Protein AF-A0A7C1N6D2-F1 (afdb_monomer)

Radius of gyration: 21.35 Å; Cα contacts (8 Å, |Δi|>4): 144; chains: 1; bounding box: 53×30×57 Å

Secondary structure (DSSP, 8-state):
--HHHHHHHHHHHHHHHHHHHHHHHHHHHHHHHHHHHHHHHHTT--HHHHHHHHHHHHHHT-HHHHHHHHHHHHHHHHHHHHHHHHHHHHHHHHTT----EEEEE-PPPTTS---TTGGGGTT-EEEHHHHHHH--TTTT-STTGGG---EEEETTS-SSS---HHHHHHHS--

Sequence (174 aa):
MSLSLNIEESLEGLEFFIDDVLLAEAAAAVALIEKEIAIMRAAGMSDEAIQTVLQADFDSKGRIFGQIENATKAQVSGLIAAAAAAASEQVYLDAGITSDLRRWWTVTLGSGITCPDCPSRDGQIRTLLEWQNIGKPRSGWSVCGPHDYCQLIPVEVPHDGLVNVSEILKTVGD

Solvent-accessible surface area (backbone atoms only — not comparable to full-atom values): 9966 Å² total; per-residue (Å²): 136,61,73,69,61,55,50,52,55,53,47,53,53,47,52,58,50,50,53,55,51,52,52,53,49,52,54,51,45,49,55,50,51,53,51,52,52,51,52,43,44,73,73,68,49,52,70,70,57,46,50,52,50,52,50,52,23,51,79,66,46,31,78,65,44,32,47,47,52,50,53,53,50,52,50,55,52,50,51,54,51,51,51,51,51,54,54,49,48,51,55,35,48,76,69,68,50,76,74,57,43,26,22,30,42,59,46,66,44,100,85,72,53,54,54,87,65,40,67,84,45,46,70,43,72,40,43,54,67,56,34,63,74,75,43,39,68,43,67,54,64,46,98,48,22,77,68,33,68,41,42,74,41,48,69,89,52,85,92,82,72,81,87,45,75,78,57,61,67,64,76,75,72,123

Structure (mmCIF, N/CA/C/O backbone):
data_AF-A0A7C1N6D2-F1
#
_entry.id   AF-A0A7C1N6D2-F1
#
loop_
_atom_site.group_PDB
_atom_site.id
_atom_site.type_symbol
_atom_site.label_atom_id
_atom_site.label_alt_id
_atom_site.label_comp_id
_atom_site.label_asym_id
_atom_site.label_entity_id
_atom_site.label_seq_id
_atom_site.pdbx_PDB_ins_code
_atom_site.Cartn_x
_atom_site.Cartn_y
_atom_site.Cartn_z
_atom_site.occupancy
_atom_site.B_iso_or_equiv
_atom_site.auth_seq_id
_atom_site.auth_comp_id
_atom_site.auth_asym_id
_atom_site.auth_atom_id
_atom_site.pdbx_PDB_model_num
ATOM 1 N N . MET A 1 1 ? 30.989 -11.400 -8.383 1.00 33.81 1 MET A N 1
ATOM 2 C CA . MET A 1 1 ? 31.215 -11.133 -6.944 1.00 33.81 1 MET A CA 1
ATOM 3 C C . MET A 1 1 ? 30.495 -9.860 -6.461 1.00 33.81 1 MET A C 1
ATOM 5 O O . MET A 1 1 ? 30.683 -9.498 -5.313 1.00 33.81 1 MET A O 1
ATOM 9 N N . SER A 1 2 ? 29.648 -9.209 -7.281 1.00 40.56 2 SER A N 1
ATOM 10 C CA . SER A 1 2 ? 28.865 -8.016 -6.893 1.00 40.56 2 SER A CA 1
ATOM 11 C C . SER A 1 2 ? 27.381 -8.287 -6.599 1.00 40.56 2 SER A C 1
ATOM 13 O O . SER A 1 2 ? 26.761 -7.487 -5.914 1.00 40.56 2 SER A O 1
ATOM 15 N N . LEU A 1 3 ? 26.809 -9.409 -7.062 1.00 35.50 3 LEU A N 1
ATOM 16 C CA . LEU A 1 3 ? 25.383 -9.715 -6.853 1.00 35.50 3 LEU A CA 1
ATOM 17 C C . LEU A 1 3 ? 25.015 -9.927 -5.374 1.00 35.50 3 LEU A C 1
ATOM 19 O O . LEU A 1 3 ? 23.941 -9.530 -4.944 1.00 35.50 3 LEU A O 1
ATOM 23 N N . SER A 1 4 ? 25.903 -10.547 -4.593 1.00 34.91 4 SER A N 1
ATOM 24 C CA . SER A 1 4 ? 25.666 -10.824 -3.170 1.00 34.91 4 SER A CA 1
ATOM 25 C C . SER A 1 4 ? 25.722 -9.565 -2.301 1.00 34.91 4 SER A C 1
ATOM 27 O O . SER A 1 4 ? 24.958 -9.463 -1.353 1.00 34.91 4 SER A O 1
ATOM 29 N N . LEU A 1 5 ? 26.569 -8.594 -2.667 1.00 38.59 5 LEU A N 1
ATOM 30 C CA . LEU A 1 5 ? 26.747 -7.336 -1.929 1.00 38.59 5 LEU A CA 1
ATOM 31 C C . LEU A 1 5 ? 25.529 -6.402 -2.050 1.00 38.59 5 LEU A C 1
ATOM 33 O O . LEU A 1 5 ? 25.164 -5.762 -1.073 1.00 38.59 5 LEU A O 1
ATOM 37 N N . ASN A 1 6 ? 24.849 -6.378 -3.203 1.00 54.06 6 ASN A N 1
ATOM 38 C CA . ASN A 1 6 ? 23.678 -5.511 -3.411 1.00 54.06 6 ASN A CA 1
ATOM 39 C C . ASN A 1 6 ? 22.374 -6.081 -2.821 1.00 54.06 6 ASN A C 1
ATOM 41 O O . ASN A 1 6 ? 21.463 -5.322 -2.491 1.00 54.06 6 ASN A O 1
ATOM 45 N N . ILE A 1 7 ? 22.255 -7.410 -2.705 1.00 51.22 7 ILE A N 1
ATOM 46 C CA . ILE A 1 7 ? 21.071 -8.055 -2.111 1.00 51.22 7 ILE A CA 1
ATOM 47 C C . ILE A 1 7 ? 21.061 -7.857 -0.593 1.00 51.22 7 ILE A C 1
ATOM 49 O O . ILE A 1 7 ? 19.999 -7.588 -0.040 1.00 51.22 7 ILE A O 1
ATOM 53 N N . GLU A 1 8 ? 22.2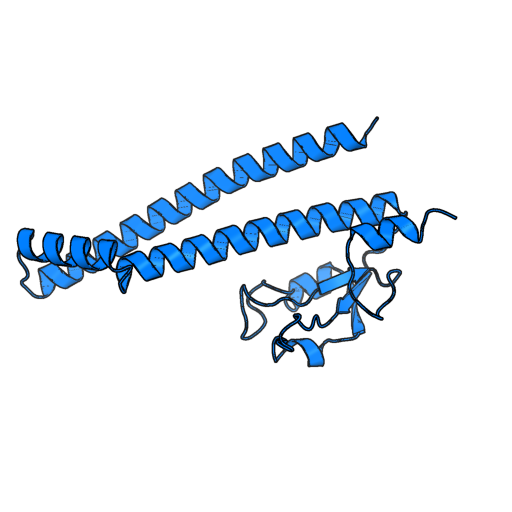22 -7.939 0.064 1.00 55.16 8 GLU A N 1
ATOM 54 C CA . GLU A 1 8 ? 22.357 -7.645 1.498 1.00 55.16 8 GLU A CA 1
ATOM 55 C C . GLU A 1 8 ? 22.010 -6.180 1.804 1.00 55.16 8 GLU A C 1
ATOM 57 O O . GLU A 1 8 ? 21.177 -5.933 2.668 1.00 55.16 8 GLU A O 1
ATOM 62 N N . GLU A 1 9 ? 22.514 -5.217 1.024 1.00 59.62 9 GLU A N 1
ATOM 63 C CA . GLU A 1 9 ? 22.181 -3.789 1.193 1.00 59.62 9 GLU A CA 1
ATOM 64 C C . GLU A 1 9 ? 20.686 -3.497 0.936 1.00 59.62 9 GLU A C 1
ATOM 66 O O . GLU A 1 9 ? 20.057 -2.700 1.634 1.00 59.62 9 GLU A O 1
ATOM 71 N N . SER A 1 10 ? 20.074 -4.198 -0.027 1.00 57.75 10 SER A N 1
ATOM 72 C CA . SER A 1 10 ? 18.632 -4.096 -0.305 1.00 57.75 10 SER A CA 1
ATOM 73 C C . SER A 1 10 ? 17.767 -4.746 0.782 1.00 57.75 10 SER A C 1
ATOM 75 O O . SER A 1 10 ? 16.654 -4.283 1.031 1.00 57.75 10 SER A O 1
ATOM 77 N N . LEU A 1 11 ? 18.254 -5.815 1.420 1.00 62.34 11 LEU A N 1
ATOM 78 C CA . LEU A 1 11 ? 17.593 -6.484 2.542 1.00 62.34 11 LEU A CA 1
ATOM 79 C C . LEU A 1 11 ? 17.672 -5.643 3.813 1.00 62.34 11 LEU A C 1
ATOM 81 O O . LEU A 1 11 ? 16.645 -5.448 4.451 1.00 62.34 11 LEU A O 1
ATOM 85 N N . GLU A 1 12 ? 18.837 -5.081 4.135 1.00 64.19 12 GLU A N 1
ATOM 86 C CA . GLU A 1 12 ? 18.996 -4.165 5.272 1.00 64.19 12 GLU A CA 1
ATOM 87 C C . GLU A 1 12 ? 18.142 -2.900 5.093 1.00 64.19 12 GLU A C 1
ATOM 89 O O . GLU A 1 12 ? 17.469 -2.455 6.026 1.00 64.19 12 GLU A O 1
ATOM 94 N N . GLY A 1 13 ? 18.087 -2.353 3.873 1.00 62.41 13 GLY A N 1
ATOM 95 C CA . GLY A 1 13 ? 17.197 -1.240 3.545 1.00 62.41 13 GLY A CA 1
ATOM 96 C C . GLY A 1 13 ? 15.714 -1.599 3.685 1.00 62.41 13 GLY A C 1
ATOM 97 O O . GLY A 1 13 ? 14.919 -0.772 4.132 1.00 62.41 13 GLY A O 1
ATOM 98 N N . LEU A 1 14 ? 15.336 -2.834 3.345 1.00 65.81 14 LEU A N 1
ATOM 99 C CA . LEU A 1 14 ? 13.973 -3.330 3.516 1.00 65.81 14 LEU A CA 1
ATOM 100 C C . LEU A 1 14 ? 13.629 -3.550 4.994 1.00 65.81 14 LEU A C 1
ATOM 102 O O . LEU A 1 14 ? 12.537 -3.172 5.402 1.00 65.81 14 LEU A O 1
ATOM 106 N N . GLU A 1 15 ? 14.536 -4.114 5.794 1.00 68.19 15 GLU A N 1
ATOM 107 C CA . GLU A 1 15 ? 14.352 -4.307 7.239 1.00 68.19 15 GLU A CA 1
ATOM 108 C C . GLU A 1 15 ? 14.169 -2.969 7.959 1.00 68.19 15 GLU A C 1
ATOM 110 O O . GLU A 1 15 ? 13.175 -2.779 8.660 1.00 68.19 15 GLU A O 1
ATOM 115 N N . PHE A 1 16 ? 15.054 -2.002 7.702 1.00 67.62 16 PHE A N 1
ATOM 116 C CA . PHE A 1 16 ? 14.939 -0.655 8.263 1.00 67.62 16 PHE A CA 1
ATOM 117 C C . PHE A 1 16 ? 13.603 0.011 7.897 1.00 67.62 16 PHE A C 1
ATOM 119 O O . PHE A 1 16 ? 12.962 0.657 8.726 1.00 67.62 16 PHE A O 1
ATOM 126 N N . PHE A 1 17 ? 13.160 -0.163 6.651 1.00 67.25 17 PHE A N 1
ATOM 127 C CA . PHE A 1 17 ? 11.915 0.428 6.174 1.00 67.25 17 PHE A CA 1
ATOM 128 C C . PHE A 1 17 ? 10.669 -0.300 6.702 1.00 67.25 17 PHE A C 1
ATOM 130 O O . PHE A 1 17 ? 9.645 0.339 6.939 1.00 67.25 17 PHE A O 1
ATOM 137 N N . ILE A 1 18 ? 10.739 -1.616 6.927 1.00 74.19 18 ILE A N 1
ATOM 138 C CA . ILE A 1 18 ? 9.676 -2.384 7.591 1.00 74.19 18 ILE A CA 1
ATOM 139 C C . ILE A 1 18 ? 9.477 -1.873 9.020 1.00 74.19 18 ILE A C 1
ATOM 141 O O . ILE A 1 18 ? 8.335 -1.646 9.416 1.00 74.19 18 ILE A O 1
ATOM 145 N N . ASP A 1 19 ? 10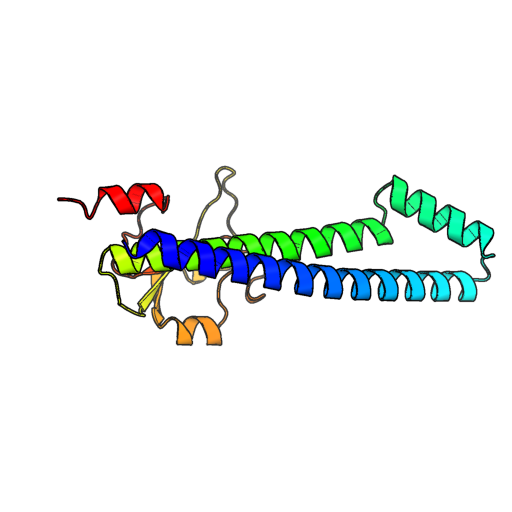.558 -1.650 9.767 1.00 79.31 19 ASP A N 1
ATOM 146 C CA . ASP A 1 19 ? 10.473 -1.181 11.152 1.00 79.31 19 ASP A CA 1
ATOM 147 C C . ASP A 1 19 ? 9.827 0.208 11.255 1.00 79.31 19 ASP A C 1
ATOM 149 O O . ASP A 1 19 ? 8.912 0.403 12.058 1.00 79.31 19 ASP A O 1
ATOM 153 N N . ASP A 1 20 ? 10.234 1.160 10.410 1.00 76.75 20 ASP A N 1
ATOM 154 C CA . ASP A 1 20 ? 9.662 2.516 10.403 1.00 76.75 20 ASP A CA 1
ATOM 155 C C . ASP A 1 20 ? 8.168 2.508 10.032 1.00 76.75 20 ASP A C 1
ATOM 157 O O . ASP A 1 20 ? 7.341 3.162 10.675 1.00 76.75 20 ASP A O 1
ATOM 161 N N . VAL A 1 21 ? 7.793 1.689 9.046 1.00 72.44 21 VAL A N 1
ATOM 162 C CA . VAL A 1 21 ? 6.397 1.524 8.619 1.00 72.44 21 VAL A CA 1
ATOM 163 C C . VAL A 1 21 ? 5.546 0.891 9.719 1.00 72.44 21 VAL A C 1
ATOM 165 O O . VAL A 1 21 ? 4.452 1.378 10.003 1.00 72.44 21 VAL A O 1
ATOM 168 N N . LEU A 1 22 ? 6.042 -0.156 10.383 1.00 80.19 22 LEU A N 1
ATOM 169 C CA . LEU A 1 22 ? 5.326 -0.794 11.489 1.00 80.19 22 LEU A CA 1
ATOM 170 C C . LEU A 1 22 ? 5.168 0.148 12.688 1.00 80.19 22 LEU A C 1
ATOM 172 O O . LEU A 1 22 ? 4.112 0.152 13.323 1.00 80.19 22 LEU A O 1
ATOM 176 N N . LEU A 1 23 ? 6.176 0.972 12.984 1.00 83.88 23 LEU A N 1
ATOM 177 C CA . LEU A 1 23 ? 6.094 1.988 14.035 1.00 83.88 23 LEU A CA 1
ATOM 178 C C . LEU A 1 23 ? 5.056 3.068 13.704 1.00 83.88 23 LEU A C 1
ATOM 180 O O . LEU A 1 23 ? 4.243 3.423 14.562 1.00 83.88 23 LEU A O 1
ATOM 184 N N . ALA A 1 24 ? 5.046 3.564 12.465 1.00 81.62 24 ALA A N 1
ATOM 185 C CA . ALA A 1 24 ? 4.059 4.537 12.008 1.00 81.62 24 ALA A CA 1
ATOM 186 C C . ALA A 1 24 ? 2.631 3.969 12.066 1.00 81.62 24 ALA A C 1
ATOM 188 O O . ALA A 1 24 ? 1.707 4.648 12.522 1.00 81.62 24 ALA A O 1
ATOM 189 N N . GLU A 1 25 ? 2.453 2.708 11.671 1.00 82.69 25 GLU A N 1
ATOM 190 C CA . GLU A 1 25 ? 1.158 2.034 11.715 1.00 82.69 25 GLU A CA 1
ATOM 191 C C . GLU A 1 25 ? 0.692 1.776 13.151 1.00 82.69 25 GLU A C 1
ATOM 193 O O . GLU A 1 25 ? -0.479 1.986 13.466 1.00 82.69 25 GLU A O 1
ATOM 198 N N . ALA A 1 26 ? 1.600 1.411 14.060 1.00 87.12 26 ALA A N 1
ATOM 199 C CA . ALA A 1 26 ? 1.280 1.292 15.479 1.00 87.12 26 ALA A CA 1
ATOM 200 C C . ALA A 1 26 ? 0.788 2.631 16.055 1.00 87.12 26 ALA A C 1
ATOM 202 O O . ALA A 1 26 ? -0.216 2.665 16.770 1.00 87.12 26 ALA A O 1
ATOM 203 N N . ALA A 1 27 ? 1.436 3.746 15.702 1.00 88.69 27 ALA A N 1
ATOM 204 C CA . ALA A 1 27 ? 0.995 5.077 16.114 1.00 88.69 27 ALA A CA 1
ATOM 205 C C . ALA A 1 27 ? -0.389 5.434 15.539 1.00 88.69 27 ALA A C 1
ATOM 207 O O . ALA A 1 27 ? -1.244 5.956 16.260 1.00 88.69 27 ALA A O 1
ATOM 208 N N . ALA A 1 28 ? -0.645 5.111 14.267 1.00 87.81 28 ALA A N 1
ATOM 209 C CA . ALA A 1 28 ? -1.946 5.315 13.633 1.00 87.81 28 ALA A CA 1
ATOM 210 C C . ALA A 1 28 ? -3.052 4.458 14.276 1.00 87.81 28 ALA A C 1
ATOM 212 O O . ALA A 1 28 ? -4.158 4.951 14.516 1.00 87.81 28 ALA A O 1
ATOM 213 N N . ALA A 1 29 ? -2.749 3.201 14.607 1.00 91.31 29 ALA A N 1
ATOM 214 C CA . ALA A 1 29 ? -3.657 2.292 15.293 1.00 91.31 29 ALA A CA 1
ATOM 215 C C . ALA A 1 29 ? -4.022 2.806 16.693 1.00 91.31 29 ALA A C 1
ATOM 217 O O . ALA A 1 29 ? -5.203 2.831 17.046 1.00 91.31 29 ALA A O 1
ATOM 218 N N . VAL A 1 30 ? -3.037 3.282 17.464 1.00 94.31 30 VAL A N 1
ATOM 219 C CA . VAL A 1 30 ? -3.274 3.910 18.775 1.00 94.31 30 VAL A CA 1
ATOM 220 C C . VAL A 1 30 ? -4.182 5.130 18.629 1.00 94.31 30 VAL A C 1
ATOM 222 O O . VAL A 1 30 ? -5.208 5.202 19.301 1.00 94.31 30 VAL A O 1
ATOM 225 N N . ALA A 1 31 ? -3.875 6.042 17.702 1.00 94.44 31 ALA A N 1
ATOM 226 C CA . ALA A 1 31 ? -4.679 7.243 17.481 1.00 94.44 31 ALA A CA 1
ATOM 227 C C . ALA A 1 31 ? -6.132 6.919 17.077 1.00 94.44 31 ALA A C 1
ATOM 229 O O . ALA A 1 31 ? -7.072 7.600 17.501 1.00 94.44 31 ALA A O 1
ATOM 230 N N . LEU A 1 32 ? -6.338 5.868 16.276 1.00 93.12 32 LEU A N 1
ATOM 231 C CA . LEU A 1 32 ? -7.672 5.387 15.920 1.00 93.12 32 LEU A CA 1
ATOM 232 C C . LEU A 1 32 ? -8.418 4.851 17.148 1.00 93.12 32 LEU A C 1
ATOM 234 O O . LEU A 1 32 ? -9.564 5.238 17.375 1.00 93.12 32 LEU A O 1
ATOM 238 N N . ILE A 1 33 ? -7.778 3.995 17.947 1.00 95.62 33 ILE A N 1
ATOM 239 C CA . ILE A 1 33 ? -8.380 3.425 19.159 1.00 95.62 33 ILE A CA 1
ATOM 240 C C . ILE A 1 33 ? -8.747 4.537 20.149 1.00 95.62 33 ILE A C 1
ATOM 242 O O . ILE A 1 33 ? -9.869 4.560 20.652 1.00 95.62 33 ILE A O 1
ATOM 246 N N . GLU A 1 34 ? -7.854 5.500 20.387 1.00 96.62 34 GLU A N 1
ATOM 247 C CA . GLU A 1 34 ? -8.109 6.641 21.274 1.00 96.62 34 GLU A CA 1
ATOM 248 C C . GLU A 1 34 ? -9.304 7.478 20.812 1.00 96.62 34 GLU A C 1
ATOM 250 O O . GLU A 1 34 ? -10.168 7.841 21.618 1.00 96.62 34 GLU A O 1
ATOM 255 N N . LYS A 1 35 ? -9.398 7.745 19.505 1.00 96.38 35 LYS A N 1
ATOM 256 C CA . LYS A 1 35 ? -10.539 8.447 18.912 1.00 96.38 35 LYS A CA 1
ATOM 257 C C . LYS A 1 35 ? -11.846 7.689 19.141 1.00 96.38 35 LYS A C 1
ATOM 259 O O . LYS A 1 35 ? -12.845 8.300 19.518 1.00 96.38 35 LYS A O 1
ATOM 264 N N . GLU A 1 36 ? -11.859 6.381 18.915 1.00 96.75 36 GLU A N 1
ATOM 265 C CA . GLU A 1 36 ? -13.063 5.563 19.083 1.00 96.75 36 GLU A CA 1
ATOM 266 C C . GLU A 1 36 ? -13.478 5.454 20.558 1.00 96.75 36 GLU A C 1
ATOM 268 O O . GLU A 1 36 ? -14.662 5.583 20.873 1.00 96.75 36 GLU A O 1
ATOM 273 N N . ILE A 1 37 ? -12.518 5.340 21.483 1.00 97.69 37 ILE A N 1
ATOM 274 C CA . ILE A 1 37 ? -12.767 5.437 22.931 1.00 97.69 37 ILE A CA 1
ATOM 275 C C . ILE A 1 37 ? -13.397 6.788 23.281 1.00 97.69 37 ILE A C 1
ATOM 277 O O . ILE A 1 37 ? -14.389 6.832 24.009 1.00 97.69 37 ILE A O 1
ATOM 281 N N . ALA A 1 38 ? -12.862 7.895 22.759 1.00 97.44 38 ALA A N 1
ATOM 282 C CA . ALA A 1 38 ? -13.399 9.228 23.020 1.00 97.44 38 ALA A CA 1
ATOM 283 C C . ALA A 1 38 ? -14.845 9.379 22.515 1.00 97.44 38 ALA A C 1
ATOM 285 O O . ALA A 1 38 ? -15.682 9.944 23.222 1.00 97.44 38 ALA A O 1
ATOM 286 N N . ILE A 1 39 ? -15.160 8.832 21.335 1.00 97.19 39 ILE A N 1
ATOM 287 C CA . ILE A 1 39 ? -16.524 8.809 20.783 1.00 97.19 39 ILE A CA 1
ATOM 288 C C . ILE A 1 39 ? -17.463 8.002 21.688 1.00 97.19 39 ILE A C 1
ATOM 290 O O . ILE A 1 39 ? -18.543 8.482 22.030 1.00 97.19 39 ILE A O 1
ATOM 294 N N . MET A 1 40 ? -17.055 6.805 22.117 1.00 97.69 40 MET A N 1
ATOM 295 C CA . MET A 1 40 ? -17.872 5.958 22.993 1.00 97.69 40 MET A CA 1
ATOM 296 C C . MET A 1 40 ? -18.104 6.594 24.371 1.00 97.69 40 MET A C 1
ATOM 298 O O . MET A 1 40 ? -19.229 6.581 24.876 1.00 97.69 40 MET A O 1
ATOM 302 N N . ARG A 1 41 ? -17.079 7.230 24.954 1.00 97.81 41 ARG A N 1
ATOM 303 C CA . ARG A 1 41 ? -17.216 8.006 26.198 1.00 97.81 41 ARG A CA 1
ATOM 304 C C . ARG A 1 41 ? -18.171 9.182 26.030 1.00 97.81 41 ARG A C 1
ATOM 306 O O . ARG A 1 41 ? -19.027 9.395 26.883 1.00 97.81 41 ARG A O 1
ATOM 313 N N . ALA A 1 42 ? -18.072 9.921 24.924 1.00 97.56 42 ALA A N 1
ATOM 314 C CA . ALA A 1 42 ? -18.985 11.025 24.621 1.00 97.56 42 ALA A CA 1
ATOM 315 C C . ALA A 1 42 ? -20.440 10.553 24.436 1.00 97.56 42 ALA A C 1
ATOM 317 O O . ALA A 1 42 ? -21.370 11.300 24.734 1.00 97.56 42 ALA A O 1
ATOM 318 N N . ALA A 1 43 ? -20.639 9.305 24.005 1.00 97.00 43 ALA A N 1
ATOM 319 C CA . ALA A 1 43 ? -21.943 8.647 23.947 1.00 97.00 43 ALA A CA 1
ATOM 320 C C . ALA A 1 43 ? -22.435 8.109 25.310 1.00 97.00 43 ALA A C 1
ATOM 322 O O . ALA A 1 43 ? -23.522 7.539 25.385 1.00 97.00 43 ALA A O 1
ATOM 323 N N . GLY A 1 44 ? -21.666 8.294 26.390 1.00 97.88 44 GLY A N 1
ATOM 324 C CA . GLY A 1 44 ? -22.037 7.906 27.752 1.00 97.88 44 GLY A CA 1
ATOM 325 C C . GLY A 1 44 ? -21.704 6.460 28.124 1.00 97.88 44 GLY A C 1
ATOM 326 O O . GLY A 1 44 ? -22.209 5.969 29.133 1.00 97.88 44 GLY A O 1
ATOM 327 N N . MET A 1 45 ? -20.879 5.761 27.339 1.00 98.06 45 MET A N 1
ATOM 328 C CA . MET A 1 45 ? -20.438 4.410 27.693 1.00 98.06 45 MET A CA 1
ATOM 329 C C . MET A 1 45 ? -19.436 4.433 28.855 1.00 98.06 45 MET A C 1
ATOM 331 O O . MET A 1 45 ? -18.562 5.299 28.905 1.00 98.06 45 MET A O 1
ATOM 335 N N . SER A 1 46 ? -19.544 3.457 29.765 1.00 98.06 46 SER A N 1
ATOM 336 C CA . SER A 1 46 ? -18.532 3.231 30.804 1.00 98.06 46 SER A CA 1
ATOM 337 C C . SER A 1 46 ? -17.278 2.584 30.217 1.00 98.06 46 SER A C 1
ATOM 339 O O . SER A 1 46 ? -17.330 1.953 29.158 1.00 98.06 46 SER A O 1
ATOM 341 N N . ASP A 1 47 ? -16.157 2.697 30.924 1.00 97.19 47 ASP A N 1
ATOM 342 C CA . ASP A 1 47 ? -14.890 2.118 30.478 1.00 97.19 47 ASP A CA 1
ATOM 343 C C . ASP A 1 47 ? -1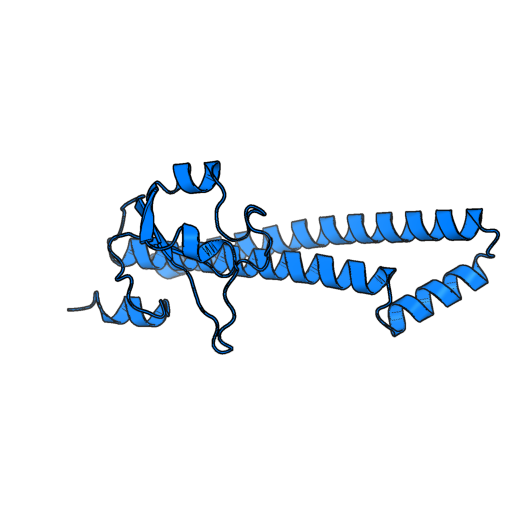4.966 0.579 30.365 1.00 97.19 47 ASP A C 1
ATOM 345 O O . ASP A 1 47 ? -14.409 0.007 29.430 1.00 97.19 47 ASP A O 1
ATOM 349 N N . GLU A 1 48 ? -15.735 -0.103 31.223 1.00 97.62 48 GLU A N 1
ATOM 350 C CA . GLU A 1 48 ? -15.950 -1.559 31.144 1.00 97.62 48 GLU A CA 1
ATOM 351 C C . GLU A 1 48 ? -16.756 -1.959 29.898 1.00 97.62 48 GLU A C 1
ATOM 353 O O . GLU A 1 48 ? -16.462 -2.962 29.235 1.00 97.62 48 GLU A O 1
ATOM 358 N N . ALA A 1 49 ? -17.774 -1.164 29.551 1.00 97.19 49 ALA A N 1
ATOM 359 C CA . ALA A 1 49 ? -18.560 -1.377 28.340 1.00 97.19 49 ALA A CA 1
ATOM 360 C C . ALA A 1 49 ? -17.709 -1.134 27.085 1.00 97.19 49 ALA A C 1
ATOM 362 O O . ALA A 1 49 ? -17.782 -1.907 26.130 1.00 97.19 49 ALA A O 1
ATOM 363 N N . ILE A 1 50 ? -16.862 -0.100 27.107 1.00 97.94 50 ILE A N 1
ATOM 364 C CA . ILE A 1 50 ? -15.906 0.201 26.036 1.00 97.94 50 ILE A CA 1
ATOM 365 C C . ILE A 1 50 ? -14.919 -0.949 25.855 1.00 97.94 50 ILE A C 1
ATOM 367 O O . ILE A 1 50 ? -14.725 -1.404 24.731 1.00 97.94 50 ILE A O 1
ATOM 371 N N . GLN A 1 51 ? -14.338 -1.463 26.941 1.00 97.62 51 GLN A N 1
ATOM 372 C CA . GLN A 1 51 ? -13.422 -2.599 26.877 1.00 97.62 51 GLN A CA 1
ATOM 373 C C . GLN A 1 51 ? -14.100 -3.829 26.266 1.00 97.62 51 GLN A C 1
ATOM 375 O O . GLN A 1 51 ? -13.514 -4.486 25.412 1.00 97.62 51 GLN A O 1
ATOM 380 N N . THR A 1 52 ? -15.348 -4.108 26.650 1.00 97.56 52 THR A N 1
ATOM 381 C CA . THR A 1 52 ? -16.123 -5.224 26.088 1.00 97.56 52 THR A CA 1
ATOM 382 C C . THR A 1 52 ? -16.347 -5.054 24.584 1.00 97.56 52 THR A C 1
ATOM 384 O O . THR A 1 52 ? -16.187 -6.011 23.829 1.00 97.56 52 THR A O 1
ATOM 387 N N . VAL A 1 53 ? -16.675 -3.840 24.129 1.00 97.12 53 VAL A N 1
ATOM 388 C CA . VAL A 1 53 ? -16.846 -3.543 22.699 1.00 97.12 53 VAL A CA 1
ATOM 389 C C . VAL A 1 53 ? -15.532 -3.672 21.938 1.00 97.12 53 VAL A C 1
ATOM 391 O O . VAL A 1 53 ? -15.514 -4.308 20.890 1.00 97.12 53 VAL A O 1
ATOM 394 N N . LEU A 1 54 ? -14.433 -3.121 22.459 1.00 97.19 54 LEU A N 1
ATOM 395 C CA . LEU A 1 54 ? -13.120 -3.232 21.823 1.00 97.19 54 LEU A CA 1
ATOM 396 C C . LEU A 1 54 ? -12.638 -4.683 21.766 1.00 97.19 54 LEU A C 1
ATOM 398 O O . LEU A 1 54 ? -12.111 -5.095 20.740 1.00 97.19 54 LEU A O 1
ATOM 402 N N . GLN A 1 55 ? -12.857 -5.470 22.822 1.00 97.56 55 GLN A N 1
ATOM 403 C CA . GLN A 1 55 ? -12.518 -6.893 22.836 1.00 97.56 55 GLN A CA 1
ATOM 404 C C . GLN A 1 55 ? -13.341 -7.663 21.797 1.00 97.56 55 GLN A C 1
ATOM 406 O O . GLN A 1 55 ? -12.783 -8.429 21.019 1.00 97.56 55 GLN A O 1
ATOM 411 N N . ALA A 1 56 ? -14.652 -7.419 21.728 1.00 97.56 56 ALA A N 1
ATOM 412 C CA . ALA A 1 56 ? -15.510 -8.051 20.731 1.00 97.56 56 ALA A CA 1
ATOM 413 C C . ALA A 1 56 ? -15.137 -7.639 19.296 1.00 97.56 56 ALA A C 1
ATOM 415 O O . ALA A 1 56 ? -15.140 -8.477 18.393 1.00 97.56 56 ALA A O 1
ATOM 416 N N . ASP A 1 57 ? -14.799 -6.366 19.071 1.00 97.56 57 ASP A N 1
ATOM 417 C CA . ASP A 1 57 ? -14.312 -5.873 17.779 1.00 97.56 57 ASP A CA 1
ATOM 418 C C . ASP A 1 57 ? -12.959 -6.511 17.424 1.00 97.56 57 ASP A C 1
ATOM 420 O O . ASP A 1 57 ? -12.773 -6.941 16.292 1.00 97.56 57 ASP A O 1
ATOM 424 N N . PHE A 1 58 ? -12.050 -6.682 18.386 1.00 95.69 58 PHE A N 1
ATOM 425 C CA . PHE A 1 58 ? -10.783 -7.384 18.177 1.00 95.69 58 PHE A CA 1
ATOM 426 C C . PHE A 1 58 ? -10.998 -8.850 17.786 1.00 95.69 58 PHE A C 1
ATOM 428 O O . PHE A 1 58 ? -10.518 -9.289 16.739 1.00 95.69 58 PHE A O 1
ATOM 435 N N . ASP A 1 59 ? -11.773 -9.589 18.583 1.00 96.19 59 ASP A N 1
ATOM 436 C CA . ASP A 1 59 ? -12.014 -11.022 18.387 1.00 96.19 59 ASP A CA 1
ATOM 437 C C . ASP A 1 59 ? -12.716 -11.303 17.046 1.00 96.19 59 ASP A C 1
ATOM 439 O O . ASP A 1 59 ? -12.441 -12.304 16.381 1.00 96.19 59 ASP A O 1
ATOM 443 N N . SER A 1 60 ? -13.616 -10.406 16.629 1.00 94.56 60 SER A N 1
ATOM 444 C CA . SER A 1 60 ? -14.370 -10.530 15.376 1.00 94.56 60 SER A CA 1
ATOM 445 C C . SER A 1 60 ? -13.715 -9.852 14.174 1.00 94.56 60 SER A C 1
ATOM 447 O O . SER A 1 60 ? -14.240 -9.980 13.066 1.00 94.56 60 SER A O 1
ATOM 449 N N . LYS A 1 61 ? -12.590 -9.146 14.362 1.00 94.06 61 LYS A N 1
ATOM 450 C CA . LYS A 1 61 ? -12.000 -8.250 13.349 1.00 94.06 61 LYS A CA 1
ATOM 451 C C . LYS A 1 61 ? -13.041 -7.270 12.804 1.00 94.06 61 LYS A C 1
ATOM 453 O O . LYS A 1 61 ? -13.233 -7.138 11.594 1.00 94.06 61 LYS A O 1
ATOM 458 N N . GLY A 1 62 ? -13.748 -6.637 13.732 1.00 93.88 62 GLY A N 1
ATOM 459 C CA . GLY A 1 62 ? -14.817 -5.689 13.494 1.00 93.88 62 GLY A CA 1
ATOM 460 C C . GLY A 1 62 ? -14.331 -4.402 12.834 1.00 93.88 62 GLY A C 1
ATOM 461 O O . GLY A 1 62 ? -13.316 -4.349 12.142 1.00 93.88 62 GLY A O 1
ATOM 462 N N . ARG A 1 63 ? -15.088 -3.324 13.004 1.00 93.69 63 ARG A N 1
ATOM 463 C CA . ARG A 1 63 ? -14.833 -2.080 12.276 1.00 93.69 63 ARG A CA 1
ATOM 464 C C . ARG A 1 63 ? -13.464 -1.488 12.623 1.00 93.69 63 ARG A C 1
ATOM 466 O O . ARG A 1 63 ? -12.792 -1.004 11.720 1.00 93.69 63 ARG A O 1
ATOM 473 N N . ILE A 1 64 ? -13.068 -1.500 13.896 1.00 94.06 64 ILE A N 1
ATOM 474 C CA . ILE A 1 64 ? -11.854 -0.818 14.370 1.00 94.06 64 ILE A CA 1
ATOM 475 C C . ILE A 1 64 ? -10.628 -1.672 14.047 1.00 94.06 64 ILE A C 1
ATOM 477 O O . ILE A 1 64 ? -9.740 -1.242 13.311 1.00 94.06 64 ILE A O 1
ATOM 481 N N . PHE A 1 65 ? -10.597 -2.910 14.536 1.00 95.31 65 PHE A N 1
ATOM 482 C CA . PHE A 1 65 ? -9.454 -3.801 14.349 1.00 95.31 65 PHE A CA 1
ATOM 483 C C . PHE A 1 65 ? -9.368 -4.371 12.931 1.00 95.31 65 PHE A C 1
ATOM 485 O O . PHE A 1 65 ? -8.265 -4.584 12.431 1.00 95.31 65 PHE A O 1
ATOM 492 N N . GLY A 1 66 ? -10.492 -4.522 12.228 1.00 93.50 66 GLY A N 1
ATOM 493 C CA . GLY A 1 66 ? -10.494 -4.835 10.800 1.00 93.50 66 GLY A CA 1
ATOM 494 C C . GLY A 1 66 ? -9.960 -3.682 9.944 1.00 93.50 66 GLY A C 1
ATOM 495 O O . GLY A 1 66 ? -9.269 -3.926 8.955 1.00 93.50 66 GLY A O 1
ATOM 496 N N . GLN A 1 67 ? -10.208 -2.421 10.323 1.00 90.00 67 GLN A N 1
ATOM 497 C CA . GLN A 1 67 ? -9.601 -1.270 9.647 1.00 90.00 67 GLN A CA 1
ATOM 498 C C . GLN A 1 67 ? -8.079 -1.256 9.828 1.00 90.00 67 GLN A C 1
ATOM 500 O O . GLN A 1 67 ? -7.370 -1.080 8.838 1.00 90.00 67 GLN A O 1
ATOM 505 N N . ILE A 1 68 ? -7.590 -1.484 11.051 1.00 90.31 68 ILE A N 1
ATOM 506 C CA . ILE A 1 68 ? -6.150 -1.590 11.343 1.00 90.31 68 ILE A CA 1
ATOM 507 C C . ILE A 1 68 ? -5.528 -2.736 10.531 1.00 90.31 68 ILE A C 1
ATOM 509 O O . ILE A 1 68 ? -4.551 -2.527 9.817 1.00 90.31 68 ILE A O 1
ATOM 513 N N . GLU A 1 69 ? -6.134 -3.930 10.545 1.00 88.94 69 GLU A N 1
ATOM 514 C CA . GLU A 1 69 ? -5.644 -5.079 9.769 1.00 88.94 69 GLU A CA 1
ATOM 515 C C . GLU A 1 69 ? -5.561 -4.765 8.268 1.00 88.94 69 GLU A C 1
ATOM 517 O O . GLU A 1 69 ? -4.574 -5.100 7.610 1.00 88.94 69 GLU A O 1
ATOM 522 N N . ASN A 1 70 ? -6.586 -4.121 7.709 1.00 84.44 70 ASN A N 1
ATOM 523 C CA . ASN A 1 70 ? -6.617 -3.783 6.289 1.00 84.44 70 ASN A CA 1
ATOM 524 C C . ASN A 1 70 ? -5.582 -2.714 5.919 1.00 84.44 70 ASN A C 1
ATOM 526 O O . ASN A 1 70 ? -4.946 -2.832 4.870 1.00 84.44 70 ASN A O 1
ATOM 530 N N . ALA A 1 71 ? -5.382 -1.707 6.771 1.00 80.88 71 ALA A N 1
ATOM 531 C CA . ALA A 1 71 ? -4.350 -0.693 6.580 1.00 80.88 71 ALA A CA 1
ATOM 532 C C . ALA A 1 71 ? -2.945 -1.319 6.618 1.00 80.88 71 ALA A C 1
ATOM 534 O O . ALA A 1 71 ? -2.170 -1.142 5.674 1.00 80.88 71 ALA A O 1
ATOM 535 N N . THR A 1 72 ? -2.675 -2.169 7.613 1.00 80.06 72 THR A N 1
ATOM 536 C CA . THR A 1 72 ? -1.416 -2.920 7.725 1.00 80.06 72 THR A CA 1
ATOM 537 C C . THR A 1 72 ? -1.174 -3.807 6.496 1.00 80.06 72 THR A C 1
ATOM 539 O O . THR A 1 72 ? -0.101 -3.766 5.893 1.00 80.06 72 THR A O 1
ATOM 542 N N . LYS A 1 73 ? -2.177 -4.582 6.053 1.00 81.00 73 LYS A N 1
ATOM 543 C CA . LYS A 1 73 ? -2.065 -5.431 4.849 1.00 81.00 73 LYS A CA 1
ATOM 544 C C . LYS A 1 73 ? -1.756 -4.628 3.592 1.00 81.00 73 LYS A C 1
ATOM 546 O O . LYS A 1 73 ? -0.938 -5.065 2.780 1.00 81.00 73 LYS A O 1
ATOM 551 N N . ALA A 1 74 ? -2.418 -3.487 3.413 1.00 73.38 74 ALA A N 1
ATOM 552 C CA . ALA A 1 74 ? -2.197 -2.624 2.261 1.00 73.38 74 ALA A CA 1
ATOM 553 C C . ALA A 1 74 ? -0.762 -2.078 2.247 1.00 73.38 74 ALA A C 1
ATOM 555 O O . ALA A 1 74 ? -0.120 -2.096 1.196 1.00 73.38 74 ALA A O 1
ATOM 556 N N . GLN A 1 75 ? -0.237 -1.668 3.405 1.00 71.12 75 GLN A N 1
ATOM 557 C CA . GLN A 1 75 ? 1.142 -1.196 3.528 1.00 71.12 75 GLN A CA 1
ATOM 558 C C . GLN A 1 75 ? 2.156 -2.302 3.239 1.00 71.12 75 GLN A C 1
ATOM 560 O O . GLN A 1 75 ? 2.988 -2.130 2.352 1.00 71.12 75 GLN A O 1
ATOM 565 N N . VAL A 1 76 ? 2.042 -3.466 3.889 1.00 74.00 76 VAL A N 1
ATOM 566 C CA . VAL A 1 76 ? 2.936 -4.615 3.643 1.00 74.00 76 VAL A CA 1
ATOM 567 C C . VAL A 1 76 ? 2.901 -5.041 2.172 1.00 74.00 76 VAL A C 1
ATOM 569 O O . VAL A 1 76 ? 3.941 -5.296 1.568 1.00 74.00 76 VAL A O 1
ATOM 572 N N . SER A 1 77 ? 1.719 -5.062 1.553 1.00 70.25 77 SER A N 1
ATOM 573 C CA . SER A 1 77 ? 1.591 -5.357 0.118 1.00 70.25 77 SER A CA 1
ATOM 574 C C . SER A 1 77 ? 2.296 -4.307 -0.748 1.00 70.25 77 SER A C 1
ATOM 576 O O . SER A 1 77 ? 2.934 -4.654 -1.743 1.00 70.25 77 SER A O 1
ATOM 578 N N . GLY A 1 78 ? 2.218 -3.030 -0.361 1.00 67.25 78 GLY A N 1
ATOM 579 C CA . GLY A 1 78 ? 2.960 -1.937 -0.987 1.00 67.25 78 GLY A CA 1
ATOM 580 C C . GLY A 1 78 ? 4.477 -2.104 -0.867 1.00 67.25 78 GLY A C 1
ATOM 581 O O . GLY A 1 78 ? 5.180 -1.909 -1.858 1.00 67.25 78 GLY A O 1
ATOM 582 N N . LEU A 1 79 ? 4.970 -2.536 0.298 1.00 66.56 79 LEU A N 1
ATOM 583 C CA . LEU A 1 79 ? 6.389 -2.833 0.533 1.00 66.56 79 LEU A CA 1
ATOM 584 C C . LEU A 1 79 ? 6.893 -3.959 -0.363 1.00 66.56 79 LEU A C 1
ATOM 586 O O . LEU A 1 79 ? 7.881 -3.788 -1.074 1.00 66.56 79 LEU A O 1
ATOM 590 N N . ILE A 1 80 ? 6.180 -5.087 -0.386 1.00 69.00 80 ILE A N 1
ATOM 591 C CA . ILE A 1 80 ? 6.526 -6.235 -1.234 1.00 69.00 80 ILE A CA 1
ATOM 592 C C . ILE A 1 80 ? 6.552 -5.816 -2.706 1.00 69.00 80 ILE A C 1
ATOM 594 O O . ILE A 1 80 ? 7.463 -6.185 -3.443 1.00 69.00 80 ILE A O 1
ATOM 598 N N . ALA A 1 81 ? 5.582 -5.011 -3.141 1.00 65.44 81 ALA A N 1
ATOM 599 C CA . ALA A 1 81 ? 5.547 -4.498 -4.503 1.00 65.44 81 ALA A CA 1
ATOM 600 C C . ALA A 1 81 ? 6.736 -3.577 -4.823 1.00 65.44 81 ALA A C 1
ATOM 602 O O . ALA A 1 81 ? 7.281 -3.657 -5.924 1.00 65.44 81 ALA A O 1
ATOM 603 N N . ALA A 1 82 ? 7.141 -2.714 -3.888 1.00 66.56 82 ALA A N 1
ATOM 604 C CA . ALA A 1 82 ? 8.300 -1.841 -4.054 1.00 66.56 82 ALA A CA 1
ATOM 605 C C . ALA A 1 82 ? 9.606 -2.646 -4.134 1.00 66.56 82 ALA A C 1
ATOM 607 O O . ALA A 1 82 ? 10.400 -2.423 -5.048 1.00 66.56 82 ALA A O 1
ATOM 608 N N . ALA A 1 83 ? 9.784 -3.628 -3.248 1.00 66.00 83 ALA A N 1
ATOM 609 C CA . ALA A 1 83 ? 10.930 -4.533 -3.263 1.00 66.00 83 ALA A CA 1
ATOM 610 C C . ALA A 1 83 ? 10.989 -5.352 -4.562 1.00 66.00 83 ALA A C 1
ATOM 612 O O . ALA A 1 83 ? 12.037 -5.439 -5.197 1.00 66.00 83 ALA A O 1
ATOM 613 N N . ALA A 1 84 ? 9.853 -5.890 -5.015 1.00 66.06 84 ALA A N 1
ATOM 614 C CA . ALA A 1 84 ? 9.769 -6.613 -6.281 1.00 66.06 84 ALA A CA 1
ATOM 615 C C . ALA A 1 84 ? 10.115 -5.721 -7.484 1.00 66.06 84 ALA A C 1
ATOM 617 O O . ALA A 1 84 ? 10.782 -6.179 -8.411 1.00 66.06 84 ALA A O 1
ATOM 618 N N . ALA A 1 85 ? 9.699 -4.451 -7.472 1.00 67.25 85 ALA A N 1
ATOM 619 C CA . ALA A 1 85 ? 10.058 -3.494 -8.515 1.00 67.25 85 ALA A CA 1
ATOM 620 C C . ALA A 1 85 ? 11.567 -3.198 -8.525 1.00 67.25 85 ALA A C 1
ATOM 622 O O . ALA A 1 85 ? 12.168 -3.211 -9.595 1.00 67.25 85 ALA A O 1
ATOM 623 N N . ALA A 1 86 ? 12.183 -2.999 -7.356 1.00 67.75 86 ALA A N 1
ATOM 624 C CA . ALA A 1 86 ? 13.628 -2.795 -7.239 1.00 67.75 86 ALA A CA 1
ATOM 625 C C . ALA A 1 86 ? 14.425 -4.025 -7.709 1.00 67.75 86 ALA A C 1
ATOM 627 O O . ALA A 1 86 ? 15.361 -3.897 -8.493 1.00 67.75 86 ALA A O 1
ATOM 628 N N . ALA A 1 87 ? 14.005 -5.229 -7.308 1.00 67.12 87 ALA A N 1
ATOM 629 C CA . ALA A 1 87 ? 14.621 -6.473 -7.762 1.00 67.12 87 ALA A CA 1
ATOM 630 C C . ALA A 1 87 ? 14.480 -6.665 -9.281 1.00 67.12 87 ALA A C 1
ATOM 632 O O . ALA A 1 87 ? 15.428 -7.072 -9.947 1.00 67.12 87 ALA A O 1
ATOM 633 N N . SER A 1 88 ? 13.312 -6.336 -9.841 1.00 69.50 88 SER A N 1
ATOM 634 C CA . SER A 1 88 ? 13.085 -6.397 -11.291 1.00 69.50 88 SER A CA 1
ATOM 635 C C . SER A 1 88 ? 13.978 -5.410 -12.043 1.00 69.50 88 SER A C 1
ATOM 637 O O . SER A 1 88 ? 14.520 -5.759 -13.085 1.00 69.50 88 SER A O 1
ATOM 639 N N . GLU A 1 89 ? 14.177 -4.205 -11.500 1.00 74.56 89 GLU A N 1
ATOM 640 C CA . GLU A 1 89 ? 15.088 -3.212 -12.076 1.00 74.56 89 GLU A CA 1
ATOM 641 C C . GLU A 1 89 ? 16.527 -3.731 -12.133 1.00 74.56 89 GLU A C 1
ATOM 643 O O . GLU A 1 89 ? 17.178 -3.611 -13.168 1.00 74.56 89 GLU A O 1
ATOM 648 N N . GLN A 1 90 ? 17.006 -4.384 -11.070 1.00 71.25 90 GLN A N 1
ATOM 649 C CA . GLN A 1 90 ? 18.345 -4.973 -11.074 1.00 71.25 90 GLN A CA 1
ATOM 650 C C . GLN A 1 90 ? 18.493 -6.059 -12.148 1.00 71.25 90 GLN A C 1
ATOM 652 O O . GLN A 1 90 ? 19.517 -6.110 -12.824 1.00 71.25 90 GLN A O 1
ATOM 657 N N . VAL A 1 91 ? 17.460 -6.882 -12.362 1.00 73.44 91 VAL A N 1
ATOM 658 C CA . VAL A 1 91 ? 17.460 -7.888 -13.438 1.00 73.44 91 VAL A CA 1
ATOM 659 C C . VAL A 1 91 ? 17.576 -7.234 -14.817 1.00 73.44 91 VAL A C 1
ATOM 661 O O . VAL A 1 91 ? 18.287 -7.750 -15.677 1.00 73.44 91 VAL A O 1
ATOM 664 N N . TYR A 1 92 ? 16.931 -6.086 -15.036 1.00 78.12 92 TYR A N 1
ATOM 665 C CA . TYR A 1 92 ? 17.078 -5.334 -16.284 1.00 78.12 92 TYR A CA 1
ATOM 666 C C . TYR A 1 92 ? 18.501 -4.798 -16.464 1.00 78.12 92 TYR A C 1
ATOM 668 O O . TYR A 1 92 ? 19.082 -4.965 -17.537 1.00 78.12 92 TYR A O 1
ATOM 676 N N . LEU A 1 93 ? 19.090 -4.228 -15.412 1.00 78.94 93 LEU A N 1
ATOM 677 C CA . LEU A 1 93 ? 20.463 -3.723 -15.450 1.00 78.94 93 LEU A CA 1
ATOM 678 C C . LEU A 1 93 ? 21.478 -4.837 -15.740 1.00 78.94 93 LEU A C 1
ATOM 680 O O . LEU A 1 93 ? 22.358 -4.653 -16.581 1.00 78.94 93 LEU A O 1
ATOM 684 N N . ASP A 1 94 ? 21.328 -6.000 -15.102 1.00 76.31 94 ASP A N 1
ATOM 685 C CA . ASP A 1 94 ? 22.188 -7.169 -15.323 1.00 76.31 94 ASP A CA 1
ATOM 686 C C . ASP A 1 94 ? 22.057 -7.715 -16.758 1.00 76.31 94 ASP A C 1
ATOM 688 O O . ASP A 1 94 ? 23.029 -8.210 -17.329 1.00 76.31 94 ASP A O 1
ATOM 692 N N . ALA A 1 95 ? 20.878 -7.562 -17.371 1.00 75.50 95 ALA A N 1
ATOM 693 C CA . ALA A 1 95 ? 20.614 -7.855 -18.781 1.00 75.50 95 ALA A CA 1
ATOM 694 C C . ALA A 1 95 ? 21.101 -6.754 -19.752 1.00 75.50 95 ALA A C 1
ATOM 696 O O . ALA A 1 95 ? 20.868 -6.842 -20.957 1.00 75.50 95 ALA A O 1
ATOM 697 N N . GLY A 1 96 ? 21.760 -5.700 -19.255 1.00 81.94 96 GLY A N 1
ATOM 698 C CA . GLY A 1 96 ? 22.243 -4.577 -20.062 1.00 81.94 96 GLY A CA 1
ATOM 699 C C . GLY A 1 96 ? 21.152 -3.594 -20.503 1.00 81.94 96 GLY A C 1
ATOM 700 O O . GLY A 1 96 ? 21.419 -2.703 -21.312 1.00 81.94 96 GLY A O 1
ATOM 701 N N . ILE A 1 97 ? 19.933 -3.720 -19.975 1.00 82.62 97 ILE A N 1
ATOM 702 C CA . ILE A 1 97 ? 18.818 -2.811 -20.245 1.00 82.62 97 ILE A CA 1
ATOM 703 C C . ILE A 1 97 ? 18.948 -1.608 -19.306 1.00 82.62 97 ILE A C 1
ATOM 705 O O . ILE A 1 97 ? 18.667 -1.692 -18.115 1.00 82.62 97 ILE A O 1
ATOM 709 N N . THR 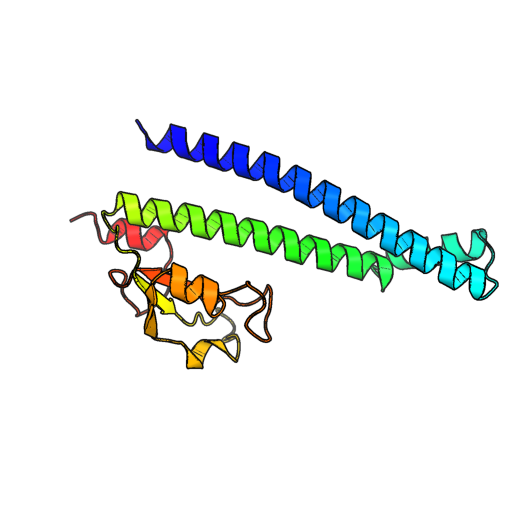A 1 98 ? 19.384 -0.474 -19.854 1.00 83.56 98 THR A N 1
ATOM 710 C CA . THR A 1 98 ? 19.660 0.765 -19.094 1.00 83.56 98 THR A CA 1
ATOM 711 C C . THR A 1 98 ? 18.745 1.931 -19.461 1.00 83.56 98 THR A C 1
ATOM 713 O O . THR A 1 98 ? 18.839 3.010 -18.879 1.00 83.56 98 THR A O 1
ATOM 716 N N . SER A 1 99 ? 17.863 1.723 -20.437 1.00 86.00 99 SER A N 1
ATOM 717 C CA . SER A 1 99 ? 16.878 2.704 -20.882 1.00 86.00 99 SER A CA 1
ATOM 718 C C . SER A 1 99 ? 15.951 3.106 -19.739 1.00 86.00 99 SER A C 1
ATOM 720 O O . SER A 1 99 ? 15.516 2.261 -18.957 1.00 86.00 99 SER A O 1
ATOM 722 N N . ASP A 1 100 ? 15.611 4.391 -19.652 1.00 88.50 100 ASP A N 1
ATOM 723 C CA . ASP A 1 100 ? 14.643 4.937 -18.694 1.00 88.50 100 ASP A CA 1
ATOM 724 C C . ASP A 1 100 ? 13.203 4.911 -19.232 1.00 88.50 100 ASP A C 1
ATOM 726 O O . ASP A 1 100 ? 12.251 5.241 -18.513 1.00 88.50 100 ASP A O 1
ATOM 730 N N . LEU A 1 101 ? 13.026 4.504 -20.493 1.00 93.38 101 LEU A N 1
ATOM 731 C CA . LEU A 1 101 ? 11.722 4.355 -21.114 1.00 93.38 101 LEU A CA 1
ATOM 732 C C . LEU A 1 101 ? 11.010 3.134 -20.540 1.00 93.38 101 LEU A C 1
ATOM 734 O O . LEU A 1 101 ? 11.545 2.026 -20.458 1.00 93.38 101 LEU A O 1
ATOM 738 N N . ARG A 1 102 ? 9.759 3.344 -20.147 1.00 91.88 102 ARG A N 1
ATOM 739 C CA . ARG A 1 102 ? 8.874 2.320 -19.610 1.00 91.88 102 ARG A CA 1
ATOM 740 C C . ARG A 1 102 ? 7.577 2.300 -20.401 1.00 91.88 102 ARG A C 1
ATOM 742 O O . ARG A 1 102 ? 6.909 3.326 -20.566 1.00 91.88 102 ARG A O 1
ATOM 749 N N . ARG A 1 103 ? 7.216 1.109 -20.862 1.00 93.00 103 ARG A N 1
ATOM 750 C CA . ARG A 1 103 ? 5.913 0.784 -21.425 1.00 93.00 103 ARG A CA 1
ATOM 751 C C . ARG A 1 103 ? 4.969 0.396 -20.292 1.00 93.00 103 ARG A C 1
ATOM 753 O O . ARG A 1 103 ? 5.320 -0.415 -19.437 1.00 93.00 103 ARG A O 1
ATOM 760 N N . TRP A 1 104 ? 3.769 0.961 -20.294 1.00 92.12 104 TRP A N 1
ATOM 761 C CA . TRP A 1 104 ? 2.699 0.500 -19.421 1.00 92.12 104 TRP A CA 1
ATOM 762 C C . TRP A 1 104 ? 2.158 -0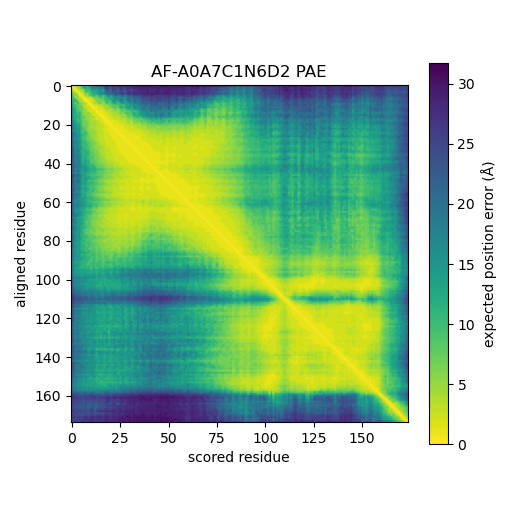.832 -19.920 1.00 92.12 104 TRP A C 1
ATOM 764 O O . TRP A 1 104 ? 1.848 -0.989 -21.102 1.00 92.12 104 TRP A O 1
ATOM 774 N N . TRP A 1 105 ? 2.005 -1.773 -19.002 1.00 88.06 105 TRP A N 1
ATOM 775 C CA . TRP A 1 105 ? 1.481 -3.089 -19.291 1.00 88.06 105 TRP A CA 1
ATOM 776 C C . TRP A 1 105 ? 0.330 -3.436 -18.351 1.00 88.06 105 TRP A C 1
ATOM 778 O O . TRP A 1 105 ? 0.454 -3.443 -17.122 1.00 88.06 105 TRP A O 1
ATOM 788 N N . THR A 1 106 ? -0.819 -3.709 -18.956 1.00 86.88 106 THR A N 1
ATOM 789 C CA . THR A 1 106 ? -2.032 -4.137 -18.277 1.00 86.88 106 THR A CA 1
ATOM 790 C C . THR A 1 106 ? -1.947 -5.623 -17.983 1.00 86.88 106 THR A C 1
ATOM 792 O O . THR A 1 106 ? -2.027 -6.467 -18.874 1.00 86.88 106 THR A O 1
ATOM 795 N N . VAL A 1 107 ? -1.819 -5.942 -16.700 1.00 76.62 107 VAL A N 1
ATOM 796 C CA . VAL A 1 107 ? -1.799 -7.324 -16.231 1.00 76.62 107 VAL A CA 1
ATOM 797 C C . VAL A 1 107 ? -3.227 -7.780 -15.962 1.00 76.62 107 VAL A C 1
ATOM 799 O O . VAL A 1 107 ? -3.966 -7.135 -15.219 1.00 76.62 107 VAL A O 1
ATOM 802 N N . THR A 1 108 ? -3.594 -8.916 -16.552 1.00 72.38 108 THR A N 1
ATOM 803 C CA . THR A 1 108 ? -4.819 -9.644 -16.211 1.00 72.38 108 THR A CA 1
ATOM 804 C C . THR A 1 108 ? -4.447 -10.776 -15.265 1.00 72.38 108 THR A C 1
ATOM 806 O O . THR A 1 108 ? -3.645 -11.641 -15.618 1.00 72.38 108 THR A O 1
ATOM 809 N N . LEU A 1 109 ? -4.993 -10.769 -14.049 1.00 68.44 109 LEU A N 1
ATOM 810 C CA . LEU A 1 109 ? -4.768 -11.854 -13.092 1.00 68.44 109 LEU A CA 1
ATOM 811 C C . LEU A 1 109 ? -5.477 -13.133 -13.561 1.00 68.44 109 LEU A C 1
ATOM 813 O O . LEU A 1 109 ? -6.434 -13.068 -14.325 1.00 68.44 109 LEU A O 1
ATOM 817 N N . GLY A 1 110 ? -5.050 -14.304 -13.074 1.00 49.97 110 GLY A N 1
ATOM 818 C CA . GLY A 1 110 ? -5.564 -15.615 -13.516 1.00 49.97 110 GLY A CA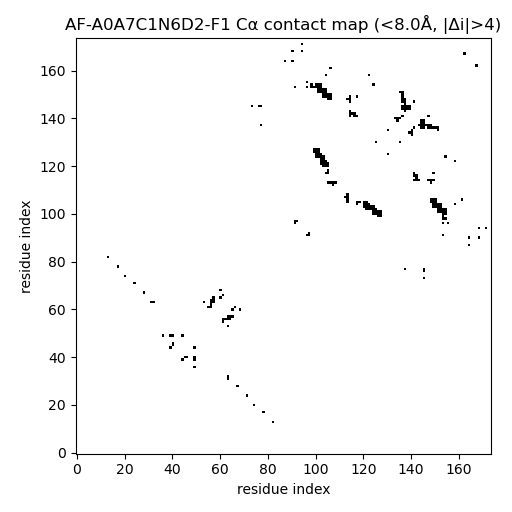 1
ATOM 819 C C . GLY A 1 110 ? -7.082 -15.828 -13.376 1.00 49.97 110 GLY A C 1
ATOM 820 O O . GLY A 1 110 ? -7.630 -16.747 -13.973 1.00 49.97 110 GLY A O 1
ATOM 821 N N . SER A 1 111 ? -7.777 -14.968 -12.632 1.00 59.59 111 SER A N 1
ATOM 822 C CA . SER A 1 111 ? -9.241 -14.906 -12.535 1.00 59.59 111 SER A CA 1
ATOM 823 C C . SER A 1 111 ? -9.910 -14.005 -13.590 1.00 59.59 111 SER A C 1
ATOM 825 O O . SER A 1 111 ? -11.114 -13.778 -13.516 1.00 59.59 111 SER A O 1
ATOM 827 N N . GLY A 1 112 ? -9.155 -13.458 -14.548 1.00 64.56 112 GLY A N 1
ATOM 828 C CA . GLY A 1 112 ? -9.634 -12.465 -15.516 1.00 64.56 112 GLY A CA 1
ATOM 829 C C . GLY A 1 112 ? -9.782 -11.053 -14.939 1.00 64.56 112 GLY A C 1
ATOM 830 O O . GLY A 1 112 ? -10.353 -10.182 -15.590 1.00 64.56 112 GLY A O 1
ATOM 831 N N . ILE A 1 113 ? -9.309 -10.821 -13.709 1.00 73.69 113 ILE A N 1
ATOM 832 C CA . ILE A 1 113 ? -9.445 -9.533 -13.025 1.00 73.69 113 ILE A CA 1
ATOM 833 C C . ILE A 1 113 ? -8.336 -8.589 -13.490 1.00 73.69 113 ILE A C 1
ATOM 835 O O . ILE A 1 113 ? -7.150 -8.883 -13.332 1.00 73.69 113 ILE A O 1
ATOM 839 N N . THR A 1 114 ? -8.757 -7.431 -13.990 1.00 81.69 114 THR A N 1
ATOM 840 C CA . THR A 1 114 ? -7.901 -6.322 -14.419 1.00 81.69 114 THR A CA 1
ATOM 841 C C . THR A 1 114 ? -8.434 -5.032 -13.813 1.00 81.69 114 THR A C 1
ATOM 843 O O . THR A 1 114 ? -9.649 -4.843 -13.725 1.00 81.69 114 THR A O 1
ATOM 846 N N . CYS A 1 115 ? -7.542 -4.132 -13.395 1.00 86.12 115 CYS A N 1
ATOM 847 C CA . CYS A 1 115 ? -7.966 -2.819 -12.920 1.00 86.12 115 CYS A CA 1
ATOM 848 C C . CYS A 1 115 ? -8.612 -2.019 -14.074 1.00 86.12 115 CYS A C 1
ATOM 850 O O . CYS A 1 115 ? -7.970 -1.885 -15.119 1.00 86.12 115 CYS A O 1
ATOM 852 N N . PRO A 1 116 ? -9.834 -1.466 -13.920 1.00 91.12 116 PRO A N 1
ATOM 853 C CA . PRO A 1 116 ? -10.567 -0.824 -15.019 1.00 91.12 116 PRO A CA 1
ATOM 854 C C . PRO A 1 116 ? -9.838 0.337 -15.705 1.00 91.12 116 PRO A C 1
ATOM 856 O O . PRO A 1 116 ? -10.060 0.577 -16.889 1.00 91.12 116 PRO A O 1
ATOM 859 N N . ASP A 1 117 ? -8.955 1.036 -14.988 1.00 91.31 117 ASP A N 1
ATOM 860 C CA . ASP A 1 117 ? -8.250 2.204 -15.527 1.00 91.31 117 ASP A CA 1
ATOM 861 C C . ASP A 1 117 ? -7.021 1.832 -16.367 1.00 91.31 117 ASP A C 1
ATOM 863 O O . ASP A 1 117 ? -6.602 2.596 -17.240 1.00 91.31 117 ASP A O 1
ATOM 867 N N . CYS A 1 118 ? -6.443 0.649 -16.148 1.00 89.56 118 CYS A N 1
ATOM 868 C CA . CYS A 1 118 ? -5.195 0.250 -16.793 1.00 89.56 118 CYS A CA 1
ATOM 869 C C . CYS A 1 118 ? -5.251 0.090 -18.314 1.00 89.56 118 CYS A C 1
ATOM 871 O O . CYS A 1 118 ? -4.316 0.568 -18.960 1.00 89.56 118 CYS A O 1
ATOM 873 N N . PRO A 1 119 ? -6.300 -0.513 -18.914 1.00 91.75 119 PRO A N 1
ATOM 874 C CA . PRO A 1 119 ? -6.363 -0.700 -20.361 1.00 91.75 119 PRO A CA 1
ATOM 875 C C . PRO A 1 119 ? -6.198 0.599 -21.153 1.00 91.75 119 PRO A C 1
ATOM 877 O O . PRO A 1 119 ? -5.647 0.587 -22.247 1.00 91.75 119 PRO A O 1
ATOM 880 N N . SER A 1 120 ? -6.619 1.739 -20.590 1.00 93.00 120 SER A N 1
ATOM 881 C CA . SER A 1 120 ? -6.478 3.049 -21.242 1.00 93.00 120 SER A CA 1
ATOM 882 C C . SER A 1 120 ? -5.020 3.470 -21.468 1.00 93.00 120 SER A C 1
ATOM 884 O O . SER A 1 120 ? -4.734 4.274 -22.359 1.00 93.00 120 SER A O 1
ATOM 886 N N . ARG A 1 121 ? -4.096 2.933 -20.663 1.00 94.00 121 ARG A N 1
ATOM 887 C CA . ARG A 1 121 ? -2.661 3.217 -20.712 1.00 94.00 121 ARG A CA 1
ATOM 888 C C . ARG A 1 121 ? -1.849 2.103 -21.355 1.00 94.00 121 ARG A C 1
ATOM 890 O O . ARG A 1 121 ? -0.665 2.318 -21.580 1.00 94.00 121 ARG A O 1
ATOM 897 N N . ASP A 1 122 ? -2.450 0.960 -21.676 1.00 92.50 122 ASP A N 1
ATOM 898 C CA . ASP A 1 122 ? -1.718 -0.191 -22.200 1.00 92.50 122 ASP A CA 1
ATOM 899 C C . ASP A 1 122 ? -0.890 0.151 -23.445 1.00 92.50 122 ASP A C 1
ATOM 901 O O . ASP A 1 122 ? -1.355 0.827 -24.363 1.00 92.50 122 ASP A O 1
ATOM 905 N N . GLY A 1 123 ? 0.375 -0.265 -23.436 1.00 91.81 123 GLY A N 1
ATOM 906 C CA . GLY A 1 123 ? 1.325 -0.010 -24.514 1.00 91.81 123 GLY A CA 1
ATOM 907 C C . GLY A 1 123 ? 1.890 1.414 -24.566 1.00 91.81 123 GLY A C 1
ATOM 908 O O . GLY A 1 123 ? 2.840 1.644 -25.314 1.00 91.81 123 GLY A O 1
ATOM 909 N N . GLN A 1 124 ? 1.376 2.371 -23.782 1.00 95.88 124 GLN A N 1
ATOM 910 C CA . GLN A 1 124 ? 1.924 3.730 -23.759 1.00 95.88 124 GLN A CA 1
ATOM 911 C C . GLN A 1 124 ? 3.357 3.722 -23.226 1.00 95.88 124 GLN A C 1
ATOM 913 O O . GLN A 1 124 ? 3.653 3.072 -22.224 1.00 95.88 124 GLN A O 1
ATOM 918 N N . ILE A 1 125 ? 4.237 4.475 -23.882 1.00 95.81 125 ILE A N 1
ATOM 919 C CA . ILE A 1 125 ? 5.657 4.580 -23.540 1.00 95.81 125 ILE A CA 1
ATOM 920 C C . ILE A 1 125 ? 5.934 5.983 -23.019 1.00 95.81 125 ILE A C 1
ATOM 922 O O . ILE A 1 125 ? 5.566 6.966 -23.663 1.00 95.81 125 ILE A O 1
ATOM 926 N N . ARG 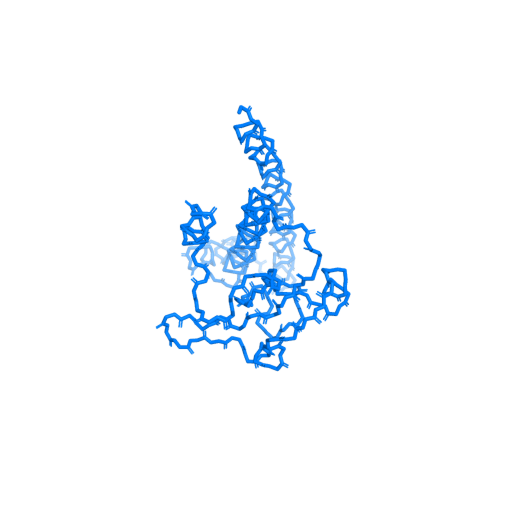A 1 126 ? 6.592 6.064 -21.863 1.00 96.25 126 ARG A N 1
ATOM 927 C CA . ARG A 1 126 ? 7.079 7.307 -21.256 1.00 96.25 126 ARG A CA 1
ATOM 928 C C . ARG A 1 126 ? 8.355 7.034 -20.476 1.00 96.25 126 ARG A C 1
ATOM 930 O O . ARG A 1 126 ? 8.631 5.888 -20.130 1.00 96.25 126 ARG A O 1
ATOM 937 N N . THR A 1 127 ? 9.106 8.076 -20.168 1.00 93.94 127 THR A N 1
ATOM 938 C CA . THR A 1 127 ? 10.198 7.988 -19.193 1.00 93.94 127 THR A CA 1
ATOM 939 C C . THR A 1 127 ? 9.651 7.632 -17.807 1.00 93.94 127 THR A C 1
ATOM 941 O O . THR A 1 127 ? 8.487 7.901 -17.481 1.00 93.94 127 THR A O 1
ATOM 944 N N . LEU A 1 128 ? 10.491 7.046 -16.952 1.00 85.94 128 LEU A N 1
ATOM 945 C CA . LEU A 1 128 ? 10.109 6.740 -15.571 1.00 85.94 128 LEU A CA 1
ATOM 946 C C . LEU A 1 128 ? 9.664 7.997 -14.799 1.00 85.94 128 LEU A C 1
ATOM 948 O O . LEU A 1 128 ? 8.693 7.942 -14.043 1.00 85.94 128 LEU A O 1
ATOM 952 N N . LEU A 1 129 ? 10.325 9.137 -15.026 1.00 88.31 129 LEU A N 1
ATOM 953 C CA . LEU A 1 129 ? 9.978 10.416 -14.399 1.00 88.31 129 LEU A CA 1
ATOM 954 C C . LEU A 1 129 ? 8.589 10.910 -14.827 1.00 88.31 129 LEU A C 1
ATOM 956 O O . LEU A 1 129 ? 7.799 11.366 -14.002 1.00 88.31 129 LEU A O 1
ATOM 960 N N . GLU A 1 130 ? 8.249 10.796 -16.109 1.00 92.06 130 GLU A N 1
ATOM 961 C CA . GLU A 1 130 ? 6.911 11.151 -16.586 1.00 92.06 130 GLU A CA 1
ATOM 962 C C . GLU A 1 130 ? 5.834 10.274 -15.942 1.00 92.06 130 GLU A C 1
ATOM 964 O O . GLU A 1 130 ? 4.800 10.798 -15.528 1.00 92.06 130 GLU A O 1
ATOM 969 N N . TRP A 1 131 ? 6.083 8.968 -15.789 1.00 93.31 131 TRP A N 1
ATOM 970 C CA . TRP A 1 131 ? 5.168 8.069 -15.079 1.00 93.31 131 TRP A CA 1
ATOM 971 C C . TRP A 1 131 ? 4.991 8.437 -13.609 1.00 93.31 131 TRP A C 1
ATOM 973 O O . TRP A 1 131 ? 3.871 8.394 -13.102 1.00 93.31 131 TRP A O 1
ATOM 983 N N . GLN A 1 132 ? 6.068 8.827 -12.926 1.00 86.25 132 GLN A N 1
ATOM 984 C CA . GLN A 1 132 ? 5.987 9.316 -11.549 1.00 86.25 132 GLN A CA 1
ATOM 985 C C . GLN A 1 132 ? 5.074 10.545 -11.446 1.00 86.25 132 GLN A C 1
ATOM 987 O O . GLN A 1 132 ? 4.262 10.622 -10.528 1.00 86.25 132 GLN A O 1
ATOM 992 N N . ASN A 1 133 ? 5.146 11.455 -12.421 1.00 89.44 133 ASN A N 1
ATOM 993 C CA . ASN A 1 133 ? 4.361 12.690 -12.423 1.00 89.44 133 ASN A CA 1
ATOM 994 C C . ASN A 1 133 ? 2.876 12.476 -12.751 1.00 89.44 133 ASN A C 1
ATOM 996 O O . ASN A 1 133 ? 2.022 13.149 -12.179 1.00 89.44 133 ASN A O 1
ATOM 1000 N N . ILE A 1 134 ? 2.546 11.559 -13.667 1.00 91.31 134 ILE A N 1
ATOM 1001 C CA . ILE A 1 134 ? 1.149 11.309 -14.082 1.00 91.31 134 ILE A CA 1
ATOM 1002 C C . ILE A 1 134 ? 0.469 10.174 -13.306 1.00 91.31 134 ILE A C 1
ATOM 1004 O O . ILE A 1 134 ? -0.688 9.839 -13.582 1.00 91.31 134 ILE A O 1
ATOM 1008 N N . GLY A 1 135 ? 1.192 9.569 -12.365 1.00 88.88 135 GLY A N 1
ATOM 1009 C CA . GLY A 1 135 ? 0.743 8.451 -11.552 1.00 88.88 135 GLY A CA 1
ATOM 1010 C C . GLY A 1 135 ? 1.205 7.105 -12.099 1.00 88.88 135 GLY A C 1
ATOM 1011 O O . GLY A 1 135 ? 0.874 6.730 -13.227 1.00 88.88 135 GLY A O 1
ATOM 1012 N N . LYS A 1 136 ? 1.937 6.365 -11.264 1.00 89.25 136 LYS A N 1
ATOM 1013 C CA . LYS A 1 136 ? 2.399 4.999 -11.530 1.00 89.25 136 LYS A CA 1
ATOM 1014 C C . LYS A 1 136 ? 1.421 3.978 -10.927 1.00 89.25 136 LYS A C 1
ATOM 1016 O O . LYS A 1 136 ? 0.613 4.343 -10.067 1.00 89.25 136 LYS A O 1
ATOM 1021 N N . PRO A 1 137 ? 1.497 2.693 -11.308 1.00 85.19 137 PRO A N 1
ATOM 1022 C CA . PRO A 1 137 ? 0.742 1.656 -10.617 1.00 85.19 137 PRO A CA 1
ATOM 1023 C C . PRO A 1 137 ? 0.965 1.730 -9.101 1.00 85.19 137 PRO A C 1
ATOM 1025 O O . PRO A 1 137 ? 2.077 1.991 -8.631 1.00 85.19 137 PRO A O 1
ATOM 1028 N N . ARG A 1 138 ? -0.112 1.533 -8.338 1.00 79.69 138 ARG A N 1
ATOM 1029 C CA . ARG A 1 138 ? -0.153 1.592 -6.866 1.00 79.69 138 ARG A CA 1
ATOM 1030 C C . ARG A 1 138 ? 0.147 2.953 -6.233 1.00 79.69 138 ARG A C 1
ATOM 1032 O O . ARG A 1 138 ? 0.193 3.039 -5.011 1.00 79.69 138 ARG A O 1
ATOM 1039 N N . SER A 1 139 ? 0.287 4.034 -7.007 1.00 79.62 139 SER A N 1
ATOM 1040 C CA . SER A 1 139 ? 0.479 5.385 -6.447 1.00 79.62 139 SER A CA 1
ATOM 1041 C C . SER A 1 139 ? -0.818 6.087 -6.033 1.00 79.62 139 SER A C 1
ATOM 1043 O O . SER A 1 139 ? -0.785 7.272 -5.720 1.00 79.62 139 SER A O 1
ATOM 1045 N N . GLY A 1 140 ? -1.968 5.408 -6.107 1.00 81.00 140 GLY A N 1
ATOM 1046 C CA . GLY A 1 140 ? -3.284 6.022 -5.887 1.00 81.00 140 GLY A CA 1
ATOM 1047 C C . GLY A 1 140 ? -3.882 6.717 -7.116 1.00 81.00 140 GLY A C 1
ATOM 1048 O O . GLY A 1 140 ? -4.894 7.394 -6.988 1.00 81.00 140 GLY A O 1
ATOM 1049 N N . TRP A 1 141 ? -3.273 6.563 -8.297 1.00 87.69 141 TRP A N 1
ATOM 1050 C CA . TRP A 1 141 ? -3.788 7.145 -9.542 1.00 87.69 141 TRP A CA 1
ATOM 1051 C C . TRP A 1 141 ? -5.096 6.497 -10.022 1.00 87.69 141 TRP A C 1
ATOM 1053 O O . TRP A 1 141 ? -5.996 7.205 -10.466 1.00 87.69 141 TRP A O 1
ATOM 1063 N N . SER A 1 142 ? -5.188 5.168 -9.953 1.00 89.25 142 SER A N 1
ATOM 1064 C CA . SER A 1 142 ? -6.365 4.411 -10.386 1.00 89.25 142 SER A CA 1
ATOM 1065 C C . SER A 1 142 ? -7.366 4.208 -9.251 1.00 89.25 142 SER A C 1
ATOM 1067 O O . SER A 1 142 ? -7.017 4.272 -8.068 1.00 89.25 142 SER A O 1
ATOM 1069 N N . VAL A 1 143 ? -8.602 3.851 -9.608 1.00 89.69 143 VAL A N 1
ATOM 1070 C CA . VAL A 1 143 ? -9.659 3.441 -8.668 1.00 89.69 143 VAL A CA 1
ATOM 107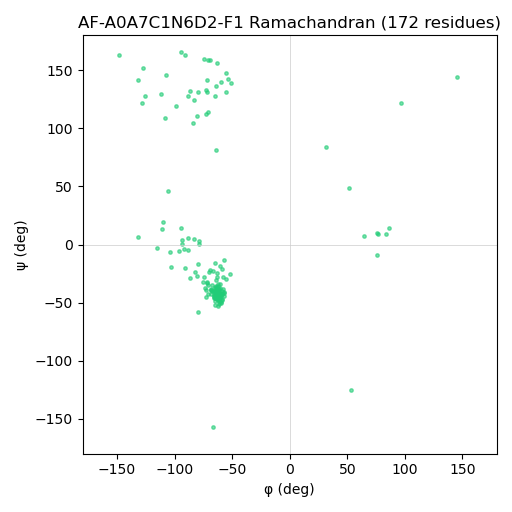1 C C . VAL A 1 143 ? -9.264 2.224 -7.827 1.00 89.69 143 VAL A C 1
ATOM 1073 O O . VAL A 1 143 ? -9.823 2.001 -6.757 1.00 89.69 143 VAL A O 1
ATOM 1076 N N . CYS A 1 144 ? -8.289 1.440 -8.293 1.00 84.44 144 CYS A N 1
ATOM 1077 C CA . CYS A 1 144 ? -7.772 0.271 -7.588 1.00 84.44 144 CYS A CA 1
ATOM 1078 C C . CYS A 1 144 ? -6.770 0.644 -6.484 1.00 84.44 144 CYS A C 1
ATOM 1080 O O . CYS A 1 144 ? -6.492 -0.172 -5.601 1.00 84.44 144 CYS A O 1
ATOM 1082 N N . GLY A 1 145 ? -6.232 1.870 -6.504 1.00 82.88 145 GLY A N 1
ATOM 1083 C CA . GLY A 1 145 ? -5.313 2.375 -5.491 1.00 82.88 145 GLY A CA 1
ATOM 1084 C C . GLY A 1 145 ? -4.122 1.426 -5.275 1.00 82.88 145 GLY A C 1
ATOM 1085 O O . GLY A 1 145 ? -3.451 1.070 -6.244 1.00 82.88 145 GLY A O 1
ATOM 1086 N N . PRO A 1 146 ? -3.856 0.965 -4.038 1.00 71.62 146 PRO A N 1
ATOM 1087 C CA . PRO A 1 146 ? -2.788 -0.002 -3.749 1.00 71.62 146 PRO A CA 1
ATOM 1088 C C . PRO A 1 146 ? -2.924 -1.360 -4.466 1.00 71.62 146 PRO A C 1
ATOM 1090 O O . PRO A 1 146 ? -1.944 -2.093 -4.589 1.00 71.62 146 PRO A O 1
ATOM 1093 N N . HIS A 1 147 ? -4.122 -1.695 -4.950 1.00 74.00 147 HIS A N 1
ATOM 1094 C CA . HIS A 1 147 ? -4.444 -2.959 -5.623 1.00 74.00 147 HIS A CA 1
ATOM 1095 C C . HIS A 1 147 ? -4.338 -2.852 -7.150 1.00 74.00 147 HIS A C 1
ATOM 1097 O O . HIS A 1 147 ? -4.844 -3.702 -7.875 1.00 74.00 147 HIS A O 1
ATOM 1103 N N . ASP A 1 148 ? -3.715 -1.798 -7.668 1.00 80.19 148 ASP A N 1
ATOM 1104 C CA . ASP A 1 148 ? -3.386 -1.711 -9.084 1.00 80.19 148 ASP A CA 1
ATOM 1105 C C . ASP A 1 148 ? -2.251 -2.697 -9.423 1.00 80.19 148 ASP A C 1
ATOM 1107 O O . ASP A 1 148 ? -1.130 -2.576 -8.924 1.00 80.19 148 ASP A O 1
ATOM 1111 N N . TYR A 1 149 ? -2.552 -3.711 -10.235 1.00 76.88 149 TYR A N 1
ATOM 1112 C CA . TYR A 1 149 ? -1.607 -4.773 -10.608 1.00 76.88 149 TYR A CA 1
ATOM 1113 C C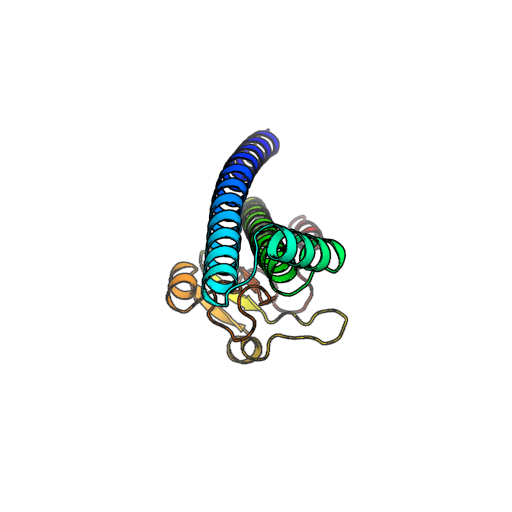 . TYR A 1 149 ? -0.857 -4.502 -11.914 1.00 76.88 149 TYR A C 1
ATOM 1115 O O . TYR A 1 149 ? -0.093 -5.356 -12.364 1.00 76.88 149 TYR A O 1
ATOM 1123 N N . CYS A 1 150 ? -1.065 -3.341 -12.528 1.00 85.62 150 CYS A N 1
ATOM 1124 C CA . CYS A 1 150 ? -0.423 -2.991 -13.784 1.00 85.62 150 CYS A CA 1
ATOM 1125 C C . CYS A 1 150 ? 1.065 -2.719 -13.578 1.00 85.62 150 CYS A C 1
ATOM 1127 O O . CYS A 1 150 ? 1.532 -2.479 -12.461 1.00 85.62 150 CYS A O 1
ATOM 1129 N N . GLN A 1 151 ? 1.835 -2.827 -14.654 1.00 85.06 151 GLN A N 1
ATOM 1130 C CA . GLN A 1 151 ? 3.289 -2.819 -14.586 1.00 85.06 151 GLN A CA 1
ATOM 1131 C C . GLN A 1 151 ? 3.884 -1.780 -15.524 1.00 85.06 151 GLN A C 1
ATOM 1133 O O . GLN A 1 151 ? 3.307 -1.426 -16.548 1.00 85.06 151 GLN A O 1
ATOM 1138 N N . LEU A 1 152 ? 5.062 -1.295 -15.148 1.00 86.44 152 LEU A N 1
ATOM 1139 C CA . LEU A 1 152 ? 5.924 -0.493 -15.999 1.00 86.44 152 LEU A CA 1
ATOM 1140 C C . LEU A 1 152 ? 7.116 -1.370 -16.366 1.00 86.44 152 LEU A C 1
ATOM 1142 O O . LEU A 1 152 ? 7.940 -1.670 -15.505 1.00 86.44 152 LEU A O 1
ATOM 1146 N N . ILE A 1 153 ? 7.181 -1.802 -17.620 1.00 86.81 153 ILE A N 1
ATOM 1147 C CA . ILE A 1 153 ? 8.257 -2.659 -18.132 1.00 86.81 153 ILE A CA 1
ATOM 1148 C C . ILE A 1 153 ? 9.168 -1.842 -19.053 1.00 86.81 153 ILE A C 1
ATOM 1150 O O . ILE A 1 153 ? 8.668 -0.941 -19.731 1.00 86.81 153 ILE A O 1
ATOM 1154 N N . PRO A 1 154 ? 10.485 -2.092 -19.102 1.00 89.19 154 PRO A N 1
ATOM 1155 C CA . PRO A 1 154 ? 11.348 -1.476 -20.106 1.00 89.19 154 PRO A CA 1
ATOM 1156 C C . PRO A 1 154 ? 10.834 -1.745 -21.522 1.00 89.19 154 PRO A C 1
ATOM 1158 O O . PRO A 1 154 ? 10.230 -2.785 -21.789 1.00 89.19 154 PRO A O 1
ATOM 1161 N N . VAL A 1 155 ? 11.042 -0.804 -22.441 1.00 90.44 155 VAL A N 1
ATOM 1162 C CA . VAL A 1 155 ? 10.528 -0.918 -23.821 1.00 90.44 155 VAL A CA 1
ATOM 1163 C C . VAL A 1 155 ? 11.185 -2.048 -24.611 1.00 90.44 155 VAL A C 1
ATOM 1165 O O . VAL A 1 155 ? 10.586 -2.546 -25.569 1.00 90.44 155 VAL A O 1
ATOM 1168 N N . GLU A 1 156 ? 12.385 -2.435 -24.180 1.00 86.88 156 GLU A N 1
ATOM 1169 C CA . GLU A 1 156 ? 13.196 -3.551 -24.656 1.00 86.88 156 GLU A CA 1
ATOM 1170 C C . GLU A 1 156 ? 12.590 -4.908 -24.278 1.00 86.88 156 GLU A C 1
ATOM 1172 O O . GLU A 1 156 ? 12.851 -5.903 -24.951 1.00 86.88 156 GLU A O 1
ATOM 1177 N N . VAL A 1 157 ? 11.756 -4.957 -23.233 1.00 81.31 157 VAL A N 1
ATOM 1178 C CA . VAL A 1 157 ? 11.050 -6.176 -22.830 1.00 81.31 157 VAL A CA 1
ATOM 1179 C C . VAL A 1 157 ? 9.820 -6.375 -23.736 1.00 81.31 157 VAL A C 1
ATOM 1181 O O . VAL A 1 157 ? 9.044 -5.427 -23.941 1.00 81.31 157 VAL A O 1
ATOM 1184 N N . PRO A 1 158 ? 9.616 -7.587 -24.291 1.00 78.25 158 PRO A N 1
ATOM 1185 C CA . PRO A 1 158 ? 8.424 -7.920 -25.069 1.00 78.25 158 PRO A CA 1
ATOM 1186 C C . PRO A 1 158 ? 7.112 -7.634 -24.319 1.00 78.25 158 PRO A C 1
ATOM 1188 O O . PRO A 1 158 ? 7.007 -7.811 -23.107 1.00 78.25 158 PRO A O 1
ATOM 1191 N N . HIS A 1 159 ? 6.100 -7.160 -25.052 1.00 74.75 159 HIS A N 1
ATOM 1192 C CA . HIS A 1 159 ? 4.782 -6.761 -24.527 1.00 74.75 159 HIS A CA 1
ATOM 1193 C C . HIS A 1 159 ? 3.707 -7.796 -24.887 1.00 74.75 159 HIS A C 1
ATOM 1195 O O . HIS A 1 159 ? 2.642 -7.446 -25.383 1.00 74.75 159 HIS A O 1
ATOM 1201 N N . ASP A 1 160 ? 4.003 -9.084 -24.702 1.00 61.97 160 ASP A N 1
ATOM 1202 C CA . ASP A 1 160 ? 3.158 -10.184 -25.192 1.00 61.97 160 ASP A CA 1
ATOM 1203 C C . ASP A 1 160 ? 2.839 -11.303 -24.179 1.00 61.97 160 ASP A C 1
ATOM 1205 O O . ASP A 1 160 ? 2.112 -12.235 -24.522 1.00 61.97 160 ASP A O 1
ATOM 1209 N N . GLY A 1 161 ? 3.209 -11.168 -22.900 1.00 49.50 161 GLY A N 1
ATOM 1210 C CA . GLY A 1 161 ? 2.599 -11.959 -21.820 1.00 49.50 161 GLY A CA 1
ATOM 1211 C C . GLY A 1 161 ? 3.550 -12.348 -20.693 1.00 49.50 161 GLY A C 1
ATOM 1212 O O . GLY A 1 161 ? 4.715 -12.617 -20.934 1.00 49.50 161 GLY A O 1
ATOM 1213 N N . LEU A 1 162 ? 3.014 -12.360 -19.462 1.00 45.31 162 LEU A N 1
ATOM 1214 C CA . LEU A 1 162 ? 3.647 -12.788 -18.204 1.00 45.31 162 LEU A CA 1
ATOM 1215 C C . LEU A 1 162 ? 5.162 -12.540 -18.140 1.00 45.31 162 LEU A C 1
ATOM 1217 O O . LEU A 1 162 ? 5.947 -13.463 -18.309 1.00 45.31 162 LEU A O 1
ATOM 1221 N N . VAL A 1 163 ? 5.573 -11.320 -17.766 1.00 47.66 163 VAL A N 1
ATOM 1222 C CA . VAL A 1 163 ? 6.900 -11.106 -17.177 1.00 47.66 163 VAL A CA 1
ATOM 1223 C C . VAL A 1 163 ? 6.945 -11.850 -15.846 1.00 47.66 163 VAL A C 1
ATOM 1225 O O . VAL A 1 163 ? 6.730 -11.308 -14.763 1.00 47.66 163 VAL A O 1
ATOM 1228 N N . ASN A 1 164 ? 7.194 -13.148 -15.928 1.00 47.28 164 ASN A N 1
ATOM 1229 C CA . ASN A 1 164 ? 7.851 -13.850 -14.864 1.00 47.28 164 ASN A CA 1
ATOM 1230 C C . ASN A 1 164 ? 9.300 -13.378 -14.955 1.00 47.28 164 ASN A C 1
ATOM 1232 O O . ASN A 1 164 ? 9.981 -13.647 -15.939 1.00 47.28 164 ASN A O 1
ATOM 1236 N N . VAL A 1 165 ? 9.771 -12.624 -13.965 1.00 46.09 165 VAL A N 1
ATOM 1237 C CA . VAL A 1 165 ? 11.155 -12.117 -13.930 1.00 46.09 165 VAL A CA 1
ATOM 1238 C C . VAL A 1 165 ? 12.168 -13.266 -14.134 1.00 46.09 165 VAL A C 1
ATOM 1240 O O . VAL A 1 165 ? 13.241 -13.065 -14.692 1.00 46.09 165 VAL A O 1
ATOM 1243 N N . SER A 1 166 ? 11.782 -14.504 -13.793 1.00 39.56 166 SER A N 1
ATOM 1244 C CA . SER A 1 166 ? 12.549 -15.729 -14.060 1.00 39.56 166 SER A CA 1
ATOM 1245 C C . SER A 1 166 ? 12.647 -16.161 -15.538 1.00 39.56 166 SER A C 1
ATOM 1247 O O . SER A 1 166 ? 13.573 -16.891 -15.886 1.00 39.56 166 SER A O 1
ATOM 1249 N N . GLU A 1 167 ? 11.735 -15.735 -16.416 1.00 40.03 167 GLU A N 1
ATOM 1250 C CA . GLU A 1 167 ? 11.768 -16.023 -17.859 1.00 40.03 167 GLU A CA 1
ATOM 1251 C C . GLU A 1 167 ? 12.601 -15.005 -18.646 1.00 40.03 167 GLU A C 1
ATOM 1253 O O . GLU A 1 167 ? 13.250 -15.398 -19.612 1.00 40.03 167 GLU A O 1
ATOM 1258 N N . ILE A 1 168 ? 12.699 -13.751 -18.185 1.00 44.12 168 ILE A N 1
ATOM 1259 C CA . ILE A 1 168 ? 13.606 -12.740 -18.768 1.00 44.12 168 ILE A CA 1
ATOM 1260 C C . ILE A 1 168 ? 15.074 -13.186 -18.669 1.00 44.12 168 ILE A C 1
ATOM 1262 O O . ILE A 1 168 ? 15.852 -12.972 -19.593 1.00 44.12 168 ILE A O 1
ATOM 1266 N N . LEU A 1 169 ? 15.447 -13.903 -17.603 1.00 40.16 169 LEU A N 1
ATOM 1267 C CA . LEU A 1 169 ? 16.790 -14.479 -17.459 1.00 40.16 169 LEU A CA 1
ATOM 1268 C C . LEU A 1 169 ? 17.117 -15.562 -18.506 1.00 40.16 169 LEU A C 1
ATOM 1270 O O . LEU A 1 169 ? 18.285 -15.904 -18.668 1.00 40.16 169 LEU A O 1
ATOM 1274 N N . LYS A 1 170 ? 16.122 -16.118 -19.214 1.00 39.06 170 LYS A N 1
ATOM 1275 C CA . LYS A 1 170 ? 16.343 -17.152 -20.241 1.00 39.06 170 LYS A CA 1
ATOM 1276 C C . LYS A 1 170 ? 16.537 -16.585 -21.646 1.00 39.06 170 LYS A C 1
ATOM 1278 O O . LYS A 1 170 ? 17.079 -17.287 -22.488 1.00 39.06 170 LYS A O 1
ATOM 1283 N N . THR A 1 171 ? 16.105 -15.355 -21.915 1.00 39.84 171 THR A N 1
ATOM 1284 C CA . THR A 1 171 ? 16.143 -14.752 -23.260 1.00 39.84 171 THR A CA 1
ATOM 1285 C C . THR A 1 171 ? 17.361 -13.866 -23.522 1.00 39.84 171 THR A C 1
ATOM 1287 O O . THR A 1 171 ? 17.547 -13.437 -24.655 1.00 39.84 171 THR A O 1
ATOM 1290 N N . VAL A 1 172 ? 18.211 -13.619 -22.521 1.00 39.03 172 VAL A N 1
ATOM 1291 C CA . VAL A 1 172 ? 19.437 -12.794 -22.649 1.00 39.03 172 VAL A CA 1
ATOM 1292 C C . VAL A 1 172 ? 20.716 -13.648 -22.530 1.00 39.03 172 VAL A C 1
ATOM 1294 O O . VAL A 1 172 ? 21.814 -13.138 -22.341 1.00 39.03 172 VAL A O 1
ATOM 1297 N N . GLY A 1 173 ? 20.569 -14.974 -22.617 1.00 37.53 173 GLY A N 1
ATOM 1298 C CA . GLY A 1 173 ? 21.640 -15.957 -22.439 1.00 37.53 173 GLY A CA 1
ATOM 1299 C C . GLY A 1 173 ? 22.087 -16.697 -23.702 1.00 37.53 173 GLY A C 1
ATOM 1300 O O . GLY A 1 173 ? 22.688 -17.756 -23.539 1.00 37.53 173 GLY A O 1
ATOM 1301 N N . ASP A 1 174 ? 21.810 -16.170 -24.902 1.00 30.56 174 ASP A N 1
ATOM 1302 C CA . ASP A 1 174 ? 22.350 -16.662 -26.186 1.00 30.56 174 ASP A CA 1
ATOM 1303 C C . ASP A 1 174 ? 23.160 -15.569 -26.906 1.00 30.56 174 ASP A C 1
ATOM 1305 O O . ASP A 1 174 ? 22.640 -14.437 -27.050 1.00 30.56 174 ASP A O 1
#

pLDDT: mean 78.74, std 17.67, range [30.56, 98.06]

Mean predicted aligned error: 11.22 Å

Foldseek 3Di:
DCPVVVVVVLVVVLVVVVVVVVVVLVVVLVVLLVVVVVVCVVVVDDPVRSVVVVVVCCVVVHDSNVVSVVVVVLVVLLSVVVSVVVVLVVLCVVLVNPDQKWAKAWDQPPVRDTQPVRVVRHRPIDGPVVCVVCDHFLCQNGPCRSNHPIDTHRPPDDRDDDPPVVVSVVPSPD